Protein AF-A0A1C5C4W1-F1 (afdb_monomer_lite)

pLDDT: mean 94.58, std 6.89, range [58.97, 98.19]

Structure (mmCIF, N/CA/C/O backbone):
data_AF-A0A1C5C4W1-F1
#
_entry.id   AF-A0A1C5C4W1-F1
#
loop_
_atom_site.group_PDB
_atom_site.id
_atom_site.type_symbol
_atom_site.label_atom_id
_atom_site.label_alt_id
_atom_site.label_comp_id
_atom_site.label_asym_id
_atom_site.label_entity_id
_atom_site.label_seq_id
_atom_site.pdbx_PDB_ins_code
_atom_site.Cartn_x
_atom_site.Cartn_y
_atom_site.Cartn_z
_atom_site.occupancy
_atom_site.B_iso_or_equiv
_atom_site.auth_seq_id
_atom_site.auth_comp_id
_atom_site.auth_asym_id
_atom_site.auth_atom_id
_atom_site.pdbx_PDB_model_num
ATOM 1 N N . MET A 1 1 ? 1.543 -5.423 -12.094 1.00 91.69 1 MET A N 1
ATOM 2 C CA . MET A 1 1 ? 0.887 -4.703 -10.977 1.00 91.69 1 MET A CA 1
ATOM 3 C C . MET A 1 1 ? 0.726 -5.671 -9.826 1.00 91.69 1 MET A C 1
ATOM 5 O O . MET A 1 1 ? 0.161 -6.742 -10.018 1.00 91.69 1 MET A O 1
ATOM 9 N N . THR A 1 2 ? 1.229 -5.283 -8.663 1.00 95.56 2 THR A N 1
ATOM 10 C CA . THR A 1 2 ? 1.453 -6.133 -7.492 1.00 95.56 2 THR A CA 1
ATOM 11 C C . THR A 1 2 ? 0.777 -5.503 -6.278 1.00 95.56 2 THR A C 1
ATOM 13 O O . THR A 1 2 ? 0.699 -4.281 -6.184 1.00 95.56 2 THR A O 1
ATOM 16 N N . ARG A 1 3 ? 0.233 -6.321 -5.371 1.00 95.12 3 ARG A N 1
ATOM 17 C CA . ARG A 1 3 ? -0.314 -5.857 -4.088 1.00 95.12 3 ARG A CA 1
ATOM 18 C C . ARG A 1 3 ? 0.801 -5.888 -3.051 1.00 95.12 3 ARG A C 1
ATOM 20 O O . ARG A 1 3 ? 1.277 -6.971 -2.728 1.00 95.12 3 ARG A O 1
ATOM 27 N N . ASP A 1 4 ? 1.162 -4.728 -2.521 1.00 96.94 4 ASP A N 1
ATOM 28 C CA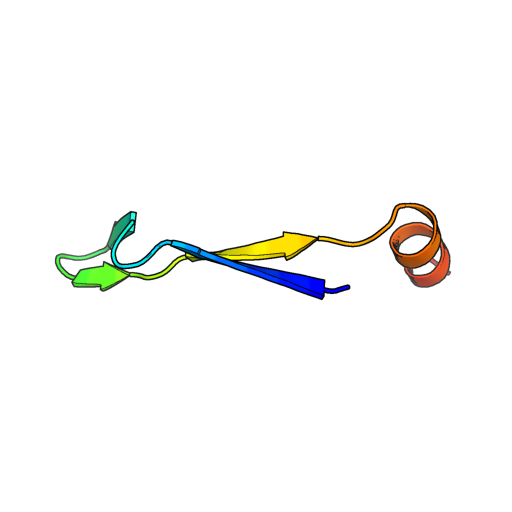 . ASP A 1 4 ? 2.288 -4.598 -1.587 1.00 96.94 4 ASP A CA 1
ATOM 29 C C . ASP A 1 4 ? 1.829 -4.621 -0.133 1.00 96.94 4 ASP A C 1
ATOM 31 O O . ASP A 1 4 ? 2.586 -4.990 0.761 1.00 96.94 4 ASP A O 1
ATOM 35 N N . GLY A 1 5 ? 0.571 -4.258 0.120 1.00 97.81 5 GLY A N 1
ATOM 36 C CA . GLY A 1 5 ? 0.025 -4.315 1.464 1.00 97.81 5 GLY A CA 1
ATOM 37 C C . GLY A 1 5 ? -1.398 -3.801 1.583 1.00 97.81 5 GLY A C 1
ATOM 38 O O . GLY A 1 5 ? -2.018 -3.343 0.620 1.00 97.81 5 GLY A O 1
ATOM 39 N N . VAL A 1 6 ? -1.902 -3.892 2.810 1.00 98.00 6 VAL A N 1
ATOM 40 C CA . VAL A 1 6 ? -3.177 -3.315 3.229 1.00 98.00 6 VAL A CA 1
ATOM 41 C C . VAL A 1 6 ? -2.947 -2.555 4.520 1.00 98.00 6 VAL A C 1
ATOM 43 O O . VAL A 1 6 ? -2.495 -3.133 5.508 1.00 98.00 6 VAL A O 1
ATOM 46 N N . LEU A 1 7 ? -3.283 -1.272 4.513 1.00 97.94 7 LEU A N 1
ATOM 47 C CA . LEU A 1 7 ? -3.400 -0.484 5.729 1.00 97.94 7 LEU A CA 1
ATOM 48 C C . LEU A 1 7 ? -4.797 -0.723 6.288 1.00 97.94 7 LEU A C 1
ATOM 50 O O . LEU A 1 7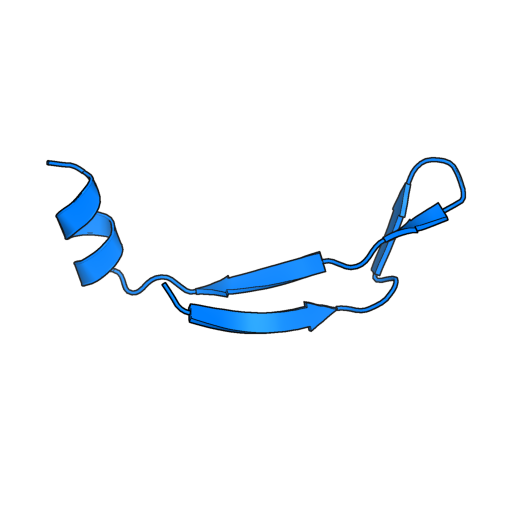 ? -5.786 -0.360 5.650 1.00 97.94 7 LEU A O 1
ATOM 54 N N . ARG A 1 8 ? -4.876 -1.388 7.441 1.00 97.69 8 ARG A N 1
ATOM 55 C CA . ARG A 1 8 ? -6.155 -1.690 8.082 1.00 97.69 8 ARG A CA 1
ATOM 56 C C . ARG A 1 8 ? -6.713 -0.447 8.755 1.00 97.69 8 ARG A C 1
ATOM 58 O O . ARG A 1 8 ? -5.968 0.265 9.425 1.00 97.69 8 ARG A O 1
ATOM 65 N N . GLU A 1 9 ? -8.008 -0.215 8.576 1.00 97.25 9 GLU A N 1
ATOM 66 C CA . GLU A 1 9 ? -8.771 0.816 9.281 1.00 97.25 9 GLU A CA 1
ATOM 67 C C . GLU A 1 9 ? -8.196 2.247 9.174 1.00 97.25 9 GLU A C 1
ATOM 69 O O . GLU A 1 9 ? -8.408 3.092 10.048 1.00 97.25 9 GLU A O 1
ATOM 74 N N . SER A 1 10 ? -7.464 2.543 8.098 1.00 96.75 10 SER A N 1
ATOM 75 C CA . SER A 1 10 ? -6.661 3.763 7.969 1.00 96.75 10 SER A CA 1
ATOM 76 C C . SER A 1 10 ? -7.472 5.018 7.655 1.00 96.75 10 SER A C 1
ATOM 78 O O . SER A 1 10 ? -6.963 6.128 7.797 1.00 96.75 10 SER A O 1
ATOM 80 N N . CYS A 1 11 ? -8.717 4.866 7.200 1.00 95.75 11 CYS A N 1
ATOM 81 C CA . CYS A 1 11 ? -9.576 5.983 6.826 1.00 95.75 11 CYS A CA 1
ATOM 82 C C . CYS A 1 11 ? -10.948 5.860 7.490 1.00 95.75 11 CYS A C 1
ATOM 84 O O . CYS A 1 11 ? -11.611 4.835 7.353 1.00 95.75 11 CYS A O 1
ATOM 86 N N . LEU A 1 12 ? -11.389 6.914 8.184 1.00 96.75 12 LEU A N 1
ATOM 87 C CA . LEU A 1 12 ? -12.753 7.016 8.698 1.00 96.75 12 LEU A CA 1
ATOM 88 C C . LEU A 1 12 ? -13.628 7.702 7.647 1.00 96.75 12 LEU A C 1
ATOM 90 O O . LEU A 1 12 ? -13.537 8.913 7.446 1.00 96.75 12 LEU A O 1
ATOM 94 N N . TYR A 1 13 ? -14.494 6.933 6.998 1.00 96.19 13 TYR A N 1
ATOM 95 C CA . TYR A 1 13 ? -15.443 7.440 6.017 1.00 96.19 13 TYR A CA 1
ATOM 96 C C . TYR A 1 13 ? -16.861 7.110 6.470 1.00 96.19 13 TYR A C 1
ATOM 98 O O . TYR A 1 13 ? -17.196 5.956 6.711 1.00 96.19 13 TYR A O 1
ATOM 106 N N . ARG A 1 14 ? -17.691 8.149 6.632 1.00 96.75 14 ARG A N 1
ATOM 107 C CA . ARG A 1 14 ? -19.088 8.036 7.101 1.00 96.75 14 ARG A CA 1
ATOM 108 C C . ARG A 1 14 ? -19.256 7.261 8.419 1.00 96.75 14 ARG A C 1
ATOM 110 O O . ARG A 1 14 ? -20.263 6.599 8.626 1.00 96.75 14 ARG A O 1
ATOM 117 N N . GLY A 1 15 ? -18.288 7.394 9.326 1.00 97.56 15 GLY A N 1
ATOM 118 C CA . GLY A 1 15 ? -18.321 6.737 10.636 1.00 97.56 15 GLY A CA 1
ATOM 119 C C . GLY A 1 15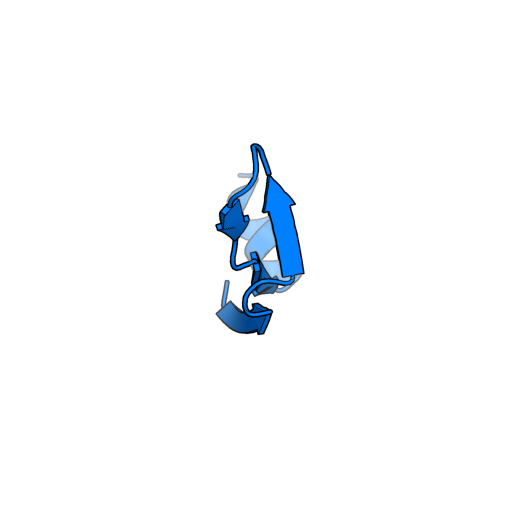 ? -17.811 5.295 10.635 1.00 97.56 15 GLY A C 1
ATOM 120 O O . GLY A 1 15 ? -17.668 4.718 11.707 1.00 97.56 15 GLY A O 1
ATOM 121 N N . GLU A 1 16 ? -17.455 4.743 9.474 1.00 97.88 16 GLU A N 1
ATOM 122 C CA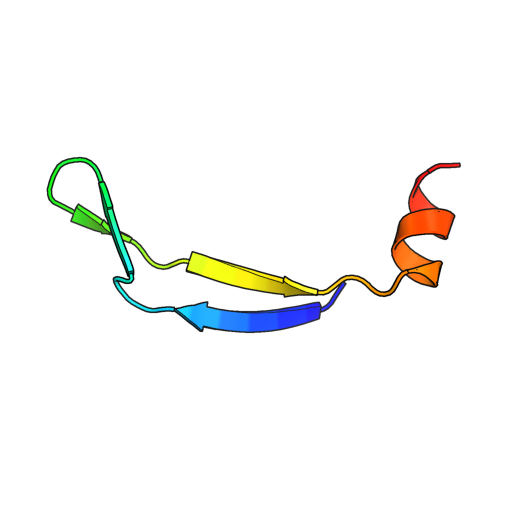 . GLU A 1 16 ? -16.874 3.407 9.352 1.00 97.88 16 GLU A CA 1
ATOM 123 C C . GLU A 1 16 ? -15.394 3.492 8.976 1.00 97.88 16 GLU A C 1
ATOM 125 O O . GLU A 1 16 ? -14.973 4.332 8.168 1.00 97.88 16 GLU A O 1
ATOM 130 N N . ARG A 1 17 ? -14.575 2.629 9.586 1.00 98.19 17 ARG A N 1
ATOM 131 C CA . ARG A 1 17 ? -13.158 2.530 9.238 1.00 98.19 17 ARG A CA 1
ATOM 132 C C . ARG A 1 17 ? -12.990 1.622 8.032 1.00 98.19 17 ARG A C 1
ATOM 134 O O . ARG A 1 17 ? -13.541 0.529 7.986 1.00 98.19 17 ARG A O 1
ATOM 141 N N . HIS A 1 18 ? -12.207 2.096 7.078 1.00 97.94 18 HIS A N 1
ATOM 142 C CA . HIS A 1 18 ? -11.952 1.421 5.821 1.00 97.94 18 HIS A CA 1
ATOM 143 C C . HIS A 1 18 ? -10.481 1.067 5.696 1.00 97.94 18 HIS A C 1
ATOM 145 O O . HIS A 1 18 ? -9.595 1.817 6.120 1.00 97.94 18 HIS A O 1
ATOM 151 N N . ASP A 1 19 ? -10.245 -0.062 5.048 1.00 98.06 19 ASP A N 1
ATOM 152 C CA . ASP A 1 19 ? -8.917 -0.501 4.671 1.00 98.06 19 ASP A CA 1
ATOM 153 C C . ASP A 1 19 ? -8.481 0.174 3.373 1.00 98.06 19 ASP A C 1
ATOM 155 O O . ASP A 1 19 ? -9.288 0.417 2.475 1.00 98.06 19 ASP A O 1
ATOM 159 N N . SER A 1 20 ? -7.183 0.430 3.250 1.00 96.81 20 SER A N 1
ATOM 160 C CA . SER A 1 20 ? -6.583 0.943 2.020 1.00 96.81 20 SER A CA 1
ATOM 161 C C . SER A 1 20 ? -5.592 -0.063 1.461 1.00 96.81 20 SER A C 1
ATOM 163 O O . SER A 1 20 ? -4.645 -0.467 2.138 1.00 96.81 20 SER A O 1
ATOM 165 N N . GLU A 1 21 ? -5.789 -0.464 0.210 1.00 97.19 21 GLU A N 1
ATOM 166 C CA . GLU A 1 21 ? -4.846 -1.333 -0.484 1.00 97.19 21 GLU A CA 1
ATOM 167 C C . GLU A 1 21 ? -3.748 -0.519 -1.154 1.00 97.19 21 GLU A C 1
ATOM 169 O O . GLU A 1 21 ? -4.019 0.394 -1.934 1.00 97.19 21 GLU A O 1
ATOM 174 N N . ILE A 1 22 ? -2.502 -0.905 -0.902 1.00 96.69 22 ILE A N 1
ATOM 175 C CA . ILE A 1 22 ? -1.344 -0.343 -1.586 1.00 96.69 22 ILE A CA 1
ATOM 176 C C . ILE A 1 22 ? -0.934 -1.313 -2.685 1.00 96.69 22 ILE A C 1
ATOM 178 O O . ILE A 1 22 ? -0.706 -2.504 -2.442 1.00 96.69 22 ILE A O 1
ATOM 182 N N . ARG A 1 23 ? -0.886 -0.805 -3.917 1.00 96.81 23 ARG A N 1
ATOM 183 C CA . ARG A 1 23 ? -0.537 -1.591 -5.097 1.00 96.81 23 ARG A CA 1
ATOM 184 C C . ARG A 1 23 ? 0.483 -0.848 -5.953 1.00 96.81 23 ARG A C 1
ATOM 186 O O . ARG A 1 23 ? 0.200 0.257 -6.413 1.00 96.81 23 ARG A O 1
ATOM 193 N N . SER A 1 24 ? 1.621 -1.480 -6.217 1.00 94.94 24 SER A N 1
ATOM 194 C CA . SER A 1 24 ? 2.642 -0.973 -7.131 1.00 94.94 24 SER A CA 1
ATOM 195 C C . SER A 1 24 ? 2.439 -1.482 -8.550 1.00 94.94 24 SER A C 1
ATOM 197 O O . SER A 1 24 ? 1.987 -2.600 -8.809 1.00 94.94 24 SER A O 1
ATOM 199 N N . VAL A 1 25 ? 2.834 -0.658 -9.509 1.00 95.69 25 VAL A N 1
ATOM 200 C CA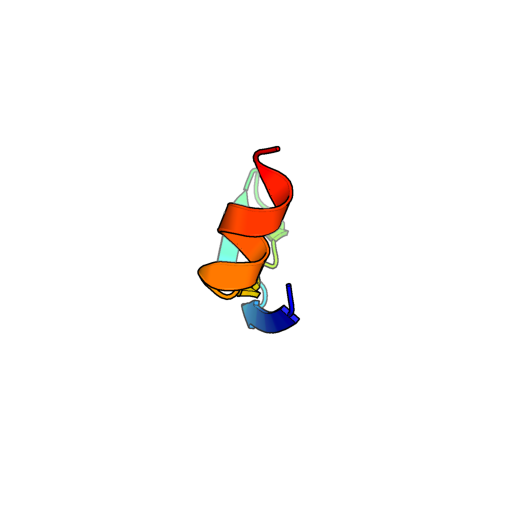 . VAL A 1 25 ? 3.010 -1.048 -10.905 1.00 95.69 25 VAL A CA 1
ATOM 201 C C . VAL A 1 25 ? 4.396 -0.600 -11.328 1.00 95.69 25 VAL A C 1
ATOM 203 O O . VAL A 1 25 ? 4.806 0.524 -11.035 1.00 95.69 25 VAL A O 1
ATOM 206 N N . LEU A 1 26 ? 5.139 -1.481 -11.992 1.00 95.75 26 LEU A N 1
ATOM 207 C CA . LEU A 1 26 ? 6.460 -1.103 -12.472 1.00 95.75 26 LEU A CA 1
ATOM 208 C C . LEU A 1 26 ? 6.317 -0.140 -13.652 1.00 95.75 26 LEU A C 1
ATOM 210 O O . LEU A 1 26 ? 5.405 -0.260 -14.471 1.00 95.75 26 LEU A O 1
ATOM 214 N N . ALA A 1 27 ? 7.250 0.801 -13.778 1.00 95.25 27 ALA A N 1
ATOM 215 C CA . ALA A 1 27 ? 7.207 1.783 -14.858 1.00 95.25 27 ALA A CA 1
ATOM 216 C C . ALA A 1 27 ? 7.147 1.160 -16.277 1.00 95.25 27 ALA A C 1
ATOM 218 O O . ALA A 1 27 ? 6.426 1.708 -17.112 1.00 95.25 27 ALA A O 1
ATOM 219 N N . PRO A 1 28 ? 7.834 0.036 -16.586 1.00 95.31 28 PRO A N 1
ATOM 220 C CA . PRO A 1 28 ? 7.657 -0.665 -17.860 1.00 95.31 28 PRO A CA 1
ATOM 221 C C . PRO A 1 28 ? 6.238 -1.217 -18.046 1.00 95.31 28 PRO A C 1
ATOM 223 O O . PRO A 1 28 ? 5.650 -1.029 -19.104 1.00 95.31 28 PRO A O 1
ATOM 226 N N . GLU A 1 29 ? 5.658 -1.829 -17.009 1.00 94.62 29 GLU A N 1
ATOM 227 C CA . GLU A 1 29 ? 4.301 -2.395 -17.056 1.00 94.62 29 GLU A CA 1
ATOM 228 C C . GLU A 1 29 ? 3.232 -1.318 -17.261 1.00 94.62 29 GLU A C 1
ATOM 230 O O . GLU A 1 29 ? 2.250 -1.535 -17.963 1.00 94.62 29 GLU A O 1
ATOM 235 N N . TRP A 1 30 ? 3.411 -0.148 -16.643 1.00 94.25 30 TRP A N 1
ATOM 236 C CA . TRP A 1 30 ? 2.506 0.983 -16.827 1.00 94.25 30 TRP A CA 1
ATOM 237 C C . TRP A 1 30 ? 2.583 1.546 -18.245 1.00 94.25 30 TRP A C 1
ATOM 239 O O . TRP A 1 30 ? 1.556 1.852 -18.843 1.00 94.25 30 TRP A O 1
ATOM 249 N N . ARG A 1 31 ? 3.799 1.670 -18.792 1.00 95.25 31 ARG A N 1
ATOM 250 C CA . ARG A 1 31 ? 4.010 2.139 -20.167 1.00 95.25 31 ARG A CA 1
ATOM 251 C C . ARG A 1 31 ? 3.401 1.182 -21.188 1.00 95.25 31 ARG A C 1
ATOM 253 O O . ARG A 1 31 ? 2.676 1.646 -22.051 1.00 95.25 31 ARG A O 1
ATOM 260 N N . ALA A 1 32 ? 3.592 -0.124 -21.012 1.00 94.12 32 ALA A N 1
ATOM 261 C CA . ALA A 1 32 ? 3.046 -1.158 -21.893 1.00 94.12 32 ALA A CA 1
ATOM 262 C C . ALA A 1 32 ? 1.504 -1.242 -21.914 1.00 94.12 32 ALA A C 1
ATOM 264 O O . ALA A 1 32 ? 0.948 -1.993 -22.703 1.00 94.12 32 ALA A O 1
ATOM 265 N N . ARG A 1 33 ? 0.808 -0.521 -21.025 1.00 88.12 33 ARG A N 1
ATOM 266 C CA . ARG A 1 33 ? -0.661 -0.470 -20.948 1.00 88.12 33 ARG A CA 1
ATOM 267 C C . ARG A 1 33 ? -1.275 0.781 -21.585 1.00 88.12 33 ARG A C 1
ATOM 269 O O . ARG A 1 33 ? -2.494 0.913 -21.554 1.00 88.12 33 ARG A O 1
ATOM 276 N N . LYS A 1 34 ? -0.457 1.737 -22.040 1.00 80.88 34 LYS A N 1
ATOM 277 C CA . LYS A 1 34 ? -0.931 2.997 -22.640 1.00 80.88 34 LYS A CA 1
ATOM 278 C C . LYS A 1 34 ? -1.122 2.927 -24.158 1.00 80.88 34 LYS A C 1
ATOM 280 O O . LYS A 1 34 ? -1.671 3.880 -24.706 1.00 80.88 34 LYS A O 1
ATOM 285 N N . ASP A 1 35 ? -0.67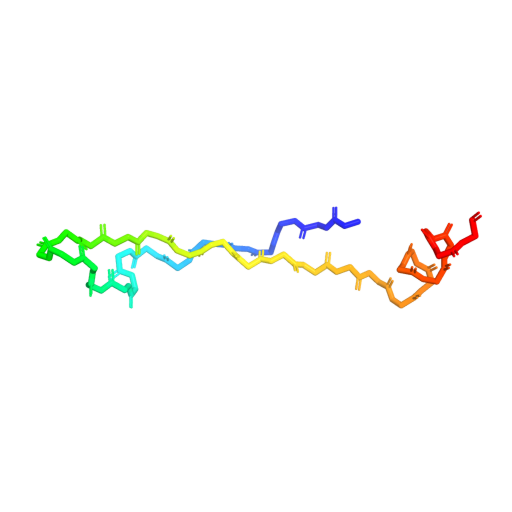6 1.839 -24.776 1.00 58.97 35 ASP A N 1
ATOM 286 C CA . ASP A 1 35 ? -0.869 1.508 -26.191 1.00 58.97 35 ASP A CA 1
ATOM 287 C C . ASP A 1 35 ? -2.057 0.545 -26.348 1.00 58.97 35 ASP A C 1
ATOM 289 O O . ASP A 1 35 ? -2.765 0.646 -27.375 1.00 58.97 35 ASP A O 1
#

Radius of gyration: 14.0 Å; chains: 1; bounding box: 27×14×37 Å

Foldseek 3Di:
DAWPDKDWQPDQDPNGGDIDTDDDDDPVRVVVVVD

Secondary structure (DSSP, 8-state):
-EEEEEEEEEEEETTEEEEEEEEE--HHHHHTT--

Sequence (35 aa):
MTRDGVLRESCLYRGERHDSEIRSVLAPEWRARKD